Protein AF-A0A382TJP3-F1 (afdb_monomer)

Nearest PDB structures (foldseek):
  7y9c-assembly2_B  TM=5.465E-01  e=1.704E-01  Homo sapiens
  2p7h-assembly1_A  TM=7.630E-01  e=9.634E-01  Pectobacterium atrosepticum SCRI1043
  3qr2-assembly1_B  TM=3.351E-01  e=6.558E+00  Homo sapiens

Radius of gyration: 16.09 Å; Cα contacts (8 Å, |Δi|>4): 270; chains: 1; bounding box: 46×44×36 Å

Organism: NCBI:txid408172

Secondary structure (DSSP, 8-state):
-PPP-S------TTS----SS-BSEEEESS-GGG-S-HHHHHHHHHHHBPTTT-EEEEEEESS-TTTSS----HHHHHHHHHHTTEEEEEEEEEES-TTS--EEE--TTTTTS----SSSSEEEEEEEEE-S---SS---PPPGGGTTTS---

Structure (mmCIF, N/CA/C/O backbone):
data_AF-A0A382TJP3-F1
#
_entry.id   AF-A0A382TJP3-F1
#
loop_
_atom_site.group_PDB
_atom_site.id
_atom_site.type_symbol
_atom_site.label_atom_id
_atom_site.label_alt_id
_atom_site.label_comp_id
_atom_site.label_asym_id
_atom_site.label_entity_id
_atom_site.label_seq_id
_atom_site.pdbx_PDB_ins_code
_atom_site.Cartn_x
_atom_site.Cartn_y
_atom_site.Cartn_z
_atom_site.occupancy
_atom_site.B_iso_or_equiv
_atom_site.auth_seq_id
_atom_site.auth_comp_id
_atom_site.auth_asym_id
_atom_site.auth_atom_id
_atom_site.pdbx_PDB_model_num
ATOM 1 N N . VAL A 1 1 ? 6.411 -26.939 3.177 1.00 43.16 1 VAL A N 1
ATOM 2 C CA . VAL A 1 1 ? 5.455 -26.892 4.305 1.00 43.16 1 VAL A CA 1
ATOM 3 C C . VAL A 1 1 ? 5.942 -25.788 5.219 1.00 43.16 1 VAL A C 1
ATOM 5 O O . VAL A 1 1 ? 6.948 -25.994 5.889 1.00 43.16 1 VAL A O 1
ATOM 8 N N . GLU A 1 2 ? 5.360 -24.593 5.131 1.00 47.44 2 GLU A N 1
ATOM 9 C CA . GLU A 1 2 ? 5.744 -23.496 6.026 1.00 47.44 2 GLU A CA 1
ATOM 10 C C . GLU A 1 2 ? 5.349 -23.862 7.457 1.00 47.44 2 GLU A C 1
ATOM 12 O O . GLU A 1 2 ? 4.230 -24.309 7.716 1.00 47.44 2 GLU A O 1
ATOM 17 N N . ARG A 1 3 ? 6.319 -23.769 8.369 1.00 49.06 3 ARG A N 1
ATOM 18 C CA . ARG A 1 3 ? 6.105 -23.959 9.801 1.00 49.06 3 ARG A CA 1
ATOM 19 C C . ARG A 1 3 ? 5.688 -22.615 10.385 1.00 49.06 3 ARG A C 1
ATOM 21 O O . ARG A 1 3 ? 6.439 -21.654 10.283 1.00 49.06 3 ARG A O 1
ATOM 28 N N . HIS A 1 4 ? 4.505 -22.584 10.981 1.00 58.06 4 HIS A N 1
ATOM 29 C CA . HIS A 1 4 ? 4.025 -21.484 11.811 1.00 58.06 4 HIS A CA 1
ATOM 30 C C . HIS A 1 4 ? 4.471 -21.760 13.256 1.00 58.06 4 HIS A C 1
ATOM 32 O O . HIS A 1 4 ? 4.248 -22.865 13.758 1.00 58.06 4 HIS A O 1
ATOM 38 N N . GLU A 1 5 ? 5.144 -20.805 13.899 1.00 61.94 5 GLU A N 1
ATOM 39 C CA . GLU A 1 5 ? 5.772 -20.976 15.222 1.00 61.94 5 GLU A CA 1
ATOM 40 C C . GLU A 1 5 ? 4.836 -20.645 16.403 1.00 61.94 5 GLU A C 1
ATOM 42 O O . GLU A 1 5 ? 5.266 -20.586 17.554 1.00 61.94 5 GLU A O 1
ATOM 47 N N . GLY A 1 6 ? 3.526 -20.526 16.165 1.00 62.91 6 GLY A N 1
ATOM 48 C CA . GLY A 1 6 ? 2.510 -20.762 17.199 1.00 62.91 6 GLY A CA 1
ATOM 49 C C . GLY A 1 6 ? 1.834 -19.519 17.779 1.00 62.91 6 GLY A C 1
ATOM 50 O O . GLY A 1 6 ? 1.210 -19.609 18.835 1.00 62.91 6 GLY A O 1
ATOM 51 N N . SER A 1 7 ? 1.898 -18.369 17.099 1.00 78.19 7 SER A N 1
ATOM 52 C CA . SER A 1 7 ? 1.137 -17.159 17.488 1.00 78.19 7 SER A CA 1
ATOM 53 C C . SER A 1 7 ? 0.500 -16.397 16.317 1.00 78.19 7 SER A C 1
ATOM 55 O O . SER A 1 7 ? -0.130 -15.351 16.502 1.00 78.19 7 SER A O 1
ATOM 57 N N . GLU A 1 8 ? 0.626 -16.928 15.105 1.00 84.81 8 GLU A N 1
ATOM 58 C CA . GLU A 1 8 ? 0.120 -16.331 13.883 1.00 84.81 8 GLU A CA 1
ATOM 59 C C . GLU A 1 8 ? -1.404 -16.438 13.799 1.00 84.81 8 GLU A C 1
ATOM 61 O O . GLU A 1 8 ? -2.025 -17.426 14.190 1.00 84.81 8 GLU A O 1
ATOM 66 N N . THR A 1 9 ? -2.031 -15.405 13.241 1.00 87.50 9 THR A N 1
ATOM 67 C CA . THR A 1 9 ? -3.427 -15.484 12.807 1.00 87.50 9 THR A CA 1
ATOM 68 C C . THR A 1 9 ? -3.441 -15.516 11.289 1.00 87.50 9 THR A C 1
ATOM 70 O O . THR A 1 9 ? -3.088 -14.527 10.651 1.00 87.50 9 THR A O 1
ATOM 73 N N . ILE A 1 10 ? -3.854 -16.647 10.722 1.00 90.88 10 ILE A N 1
ATOM 74 C CA . ILE A 1 10 ? -3.990 -16.823 9.275 1.00 90.88 10 ILE A CA 1
ATOM 75 C C . ILE A 1 10 ? -5.352 -16.276 8.851 1.00 90.88 10 ILE A C 1
ATOM 77 O O . ILE A 1 10 ? -6.381 -16.640 9.422 1.00 90.88 10 ILE A O 1
ATOM 81 N N . LEU A 1 11 ? -5.350 -15.376 7.870 1.00 93.75 11 LEU A N 1
ATOM 82 C CA . LEU A 1 11 ? -6.540 -14.689 7.379 1.00 93.75 11 LEU A CA 1
ATOM 83 C C . LEU A 1 11 ? -6.521 -14.661 5.852 1.00 93.75 11 LEU A C 1
ATOM 85 O O . LEU A 1 11 ? -5.483 -14.391 5.254 1.00 93.75 11 LEU A O 1
ATOM 89 N N . ASP A 1 12 ? -7.681 -14.866 5.233 1.00 97.00 12 ASP A N 1
ATOM 90 C CA . ASP A 1 12 ? -7.867 -14.616 3.804 1.00 97.00 12 ASP A CA 1
ATOM 91 C C . ASP A 1 12 ? -8.290 -13.158 3.585 1.00 97.00 12 ASP A C 1
ATOM 93 O O . ASP A 1 12 ? -9.407 -12.752 3.920 1.00 97.00 12 ASP A O 1
ATOM 97 N N . LEU A 1 13 ? -7.38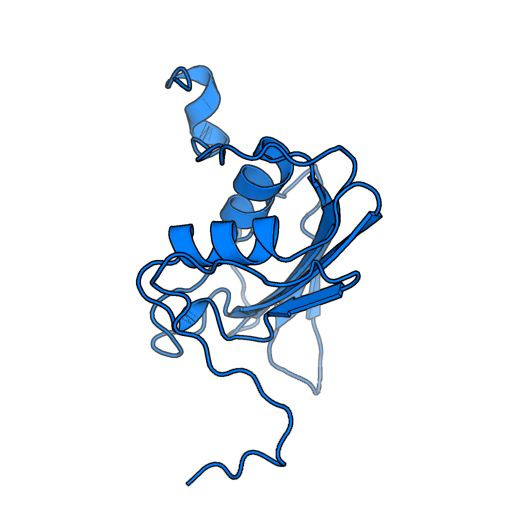5 -12.354 3.023 1.00 97.81 13 LEU A N 1
ATOM 98 C CA . LEU A 1 13 ? -7.600 -10.922 2.817 1.00 97.81 13 LEU A CA 1
ATOM 99 C C . LEU A 1 13 ? -8.528 -10.601 1.636 1.00 97.81 13 LEU A C 1
ATOM 101 O O . LEU A 1 13 ? -8.906 -9.435 1.483 1.00 97.81 13 LEU A O 1
ATOM 105 N N . ASN A 1 14 ? -8.947 -11.599 0.844 1.00 98.25 14 ASN A N 1
ATOM 106 C CA . ASN A 1 14 ? -9.977 -11.410 -0.183 1.00 98.25 14 ASN A CA 1
ATOM 107 C C . ASN A 1 14 ? -11.363 -11.139 0.417 1.00 98.25 14 ASN A C 1
ATOM 109 O O . ASN A 1 14 ? -12.238 -10.615 -0.280 1.00 98.25 14 ASN A O 1
ATOM 113 N N . PHE A 1 15 ? -11.557 -11.476 1.696 1.00 98.19 15 PHE A N 1
ATOM 114 C CA . PHE A 1 15 ? -12.805 -11.302 2.427 1.00 98.19 15 PHE A CA 1
ATOM 115 C C . PHE A 1 15 ? -12.677 -10.262 3.538 1.00 98.19 15 PHE A C 1
ATOM 117 O O . PHE A 1 15 ? -11.588 -9.887 3.973 1.00 98.19 15 PHE A O 1
ATOM 124 N N . PHE A 1 16 ? -13.819 -9.768 4.009 1.00 97.25 16 PHE A N 1
ATOM 125 C CA . PHE A 1 16 ? -13.866 -8.823 5.116 1.00 97.25 16 PHE A CA 1
ATOM 126 C C . PHE A 1 16 ? -13.284 -9.431 6.401 1.00 97.25 16 PHE A C 1
ATOM 128 O O . PHE A 1 16 ? -13.754 -10.459 6.889 1.00 97.25 16 PHE A O 1
ATOM 135 N N . ILE A 1 17 ? -12.325 -8.733 7.010 1.00 96.00 17 ILE A N 1
ATOM 136 C CA . ILE A 1 17 ? -11.745 -9.103 8.301 1.00 96.00 17 ILE A CA 1
ATOM 137 C C . ILE A 1 17 ? -12.369 -8.285 9.432 1.00 96.00 17 ILE A C 1
ATOM 139 O O . ILE A 1 17 ? -12.248 -7.055 9.490 1.00 96.00 17 ILE A O 1
ATOM 143 N N . LYS A 1 18 ? -12.968 -8.980 10.405 1.00 94.81 18 LYS A N 1
ATOM 144 C CA . LYS A 1 18 ? -13.372 -8.396 11.690 1.00 94.81 18 LYS A CA 1
ATOM 145 C C . LYS A 1 18 ? -12.193 -8.412 12.665 1.00 94.81 18 LYS A C 1
ATOM 147 O O . LYS A 1 18 ? -12.046 -9.325 13.474 1.00 94.81 18 LYS A O 1
ATOM 152 N N . TRP A 1 19 ? -11.348 -7.388 12.589 1.00 93.69 19 TRP A N 1
ATOM 153 C CA . TRP A 1 19 ? -10.197 -7.245 13.481 1.00 93.69 19 TRP A CA 1
ATOM 154 C C . TRP A 1 19 ? -10.610 -7.197 14.959 1.00 93.69 19 TRP A C 1
ATOM 156 O O . TRP A 1 19 ? -11.419 -6.357 15.349 1.00 93.69 19 TRP A O 1
ATOM 166 N N . LYS A 1 20 ? -10.018 -8.070 15.788 1.00 91.25 20 LYS A N 1
ATOM 167 C CA . LYS A 1 20 ? -10.251 -8.112 17.247 1.00 91.25 20 LYS A CA 1
ATOM 168 C C . LYS A 1 20 ? -9.623 -6.925 17.985 1.00 91.25 20 LYS A C 1
ATOM 170 O O . LYS A 1 20 ? -10.102 -6.531 19.040 1.00 91.25 20 LYS A O 1
ATOM 175 N N . LYS A 1 21 ? -8.547 -6.366 17.428 1.00 92.56 21 LYS A N 1
ATOM 176 C CA . LYS A 1 21 ? -7.841 -5.177 17.915 1.00 92.56 21 LYS A CA 1
ATOM 177 C C . LYS A 1 21 ? -7.316 -4.368 16.733 1.00 92.56 21 LYS A C 1
ATOM 179 O O . LYS A 1 21 ? -7.259 -4.883 15.619 1.00 92.56 21 LYS A O 1
ATOM 184 N N . LYS A 1 22 ? -6.936 -3.117 16.984 1.00 94.94 22 LYS A N 1
ATOM 185 C CA . LYS A 1 22 ? -6.241 -2.274 16.005 1.00 94.94 22 LYS A CA 1
ATOM 186 C C . LYS A 1 22 ? -4.745 -2.253 16.292 1.00 94.94 22 LYS A C 1
ATOM 188 O O . LYS A 1 22 ? -4.349 -2.307 17.457 1.00 94.94 22 LYS A O 1
ATOM 193 N N . TYR A 1 23 ? -3.946 -2.139 15.244 1.00 96.69 23 TYR A N 1
ATOM 194 C CA . TYR A 1 23 ? -2.488 -2.182 15.317 1.00 96.69 23 TYR A CA 1
ATOM 195 C C . TYR A 1 23 ? -1.888 -0.788 15.133 1.00 96.69 23 TYR A C 1
ATOM 197 O O . TYR A 1 23 ? -2.388 0.010 14.344 1.00 96.69 23 TYR A O 1
ATOM 205 N N . ASP A 1 24 ? -0.819 -0.486 15.866 1.00 98.00 24 ASP A N 1
ATOM 206 C CA . ASP A 1 24 ? -0.059 0.762 15.707 1.00 98.00 24 ASP A CA 1
ATOM 207 C C . ASP A 1 24 ? 0.708 0.795 14.376 1.00 98.00 24 ASP A C 1
ATOM 209 O O . ASP A 1 24 ? 0.879 1.856 13.778 1.00 98.00 24 ASP A O 1
ATOM 213 N N . PHE A 1 25 ? 1.127 -0.379 13.898 1.00 98.06 25 PHE A N 1
ATOM 214 C CA . PHE A 1 25 ? 1.909 -0.559 12.683 1.00 98.06 25 PHE A CA 1
ATOM 215 C C . PHE A 1 25 ? 1.405 -1.781 11.909 1.00 98.06 25 PHE A C 1
ATOM 217 O O . PHE A 1 25 ? 1.206 -2.842 12.502 1.00 98.06 25 PHE A O 1
ATOM 224 N N . ILE A 1 26 ? 1.202 -1.638 10.599 1.00 98.31 26 ILE A N 1
ATOM 225 C CA . ILE A 1 26 ? 0.907 -2.743 9.679 1.00 98.31 26 ILE A CA 1
ATOM 226 C C . ILE A 1 26 ? 1.939 -2.734 8.557 1.00 98.31 26 ILE A C 1
ATOM 228 O O . ILE A 1 26 ? 2.198 -1.691 7.959 1.00 98.31 26 ILE A O 1
ATOM 232 N N . ILE A 1 27 ? 2.493 -3.908 8.261 1.00 98.31 27 ILE A N 1
ATOM 233 C CA . ILE A 1 27 ? 3.405 -4.126 7.140 1.00 98.31 27 ILE A CA 1
ATOM 234 C C . ILE A 1 27 ? 2.721 -5.055 6.149 1.00 98.31 27 ILE A C 1
ATOM 236 O O . ILE A 1 27 ? 2.299 -6.151 6.507 1.00 98.31 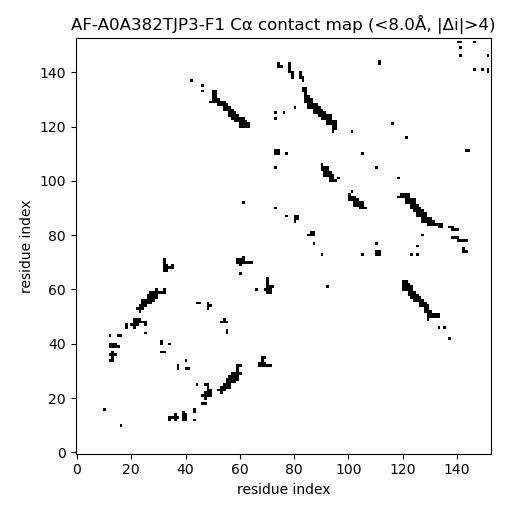27 ILE A O 1
ATOM 240 N N . ASP A 1 28 ? 2.656 -4.612 4.906 1.00 97.88 28 ASP A N 1
ATOM 241 C CA . ASP A 1 28 ? 2.348 -5.423 3.742 1.00 97.88 28 ASP A CA 1
ATOM 242 C C . ASP A 1 28 ? 3.619 -5.522 2.894 1.00 97.88 28 ASP A C 1
ATOM 244 O O . ASP A 1 28 ? 3.921 -4.639 2.094 1.00 97.88 28 ASP A O 1
ATOM 248 N N . ALA A 1 29 ? 4.409 -6.566 3.139 1.00 95.69 29 ALA A N 1
ATOM 249 C CA . ALA A 1 29 ? 5.695 -6.800 2.483 1.00 95.69 29 ALA A CA 1
ATOM 250 C C . ALA A 1 29 ? 5.556 -7.740 1.279 1.00 95.69 29 ALA A C 1
ATOM 252 O O . ALA A 1 29 ? 6.349 -8.665 1.116 1.00 95.69 29 ALA A O 1
ATOM 253 N N . GLY A 1 30 ? 4.515 -7.520 0.484 1.00 93.12 30 GLY A N 1
ATOM 254 C CA . GLY A 1 30 ? 4.264 -8.286 -0.721 1.00 93.12 30 GLY A CA 1
ATOM 255 C C . GLY A 1 30 ? 3.121 -9.294 -0.592 1.00 93.12 30 GLY A C 1
ATOM 256 O O . GLY A 1 30 ? 3.142 -10.344 -1.220 1.00 93.12 30 GLY A O 1
ATOM 257 N N . THR A 1 31 ? 2.134 -9.041 0.273 1.00 96.69 31 THR A N 1
ATOM 258 C CA . THR A 1 31 ? 0.964 -9.922 0.427 1.00 96.69 31 THR A CA 1
ATOM 259 C C . THR A 1 31 ? -0.186 -9.461 -0.465 1.00 96.69 31 THR A C 1
ATOM 261 O O . THR A 1 31 ? -0.892 -10.283 -1.060 1.00 96.69 31 THR A O 1
ATOM 264 N N . SER A 1 32 ? -0.408 -8.145 -0.557 1.00 97.56 32 SER A N 1
ATOM 265 C CA . SER A 1 32 ? -1.559 -7.585 -1.276 1.00 97.56 32 SER A CA 1
ATOM 266 C C . SER A 1 32 ? -1.589 -7.959 -2.754 1.00 97.56 32 SER A C 1
ATOM 268 O O . SER A 1 32 ? -2.664 -8.227 -3.288 1.00 97.56 32 SER A O 1
ATOM 270 N N . GLU A 1 33 ? -0.440 -8.014 -3.427 1.00 97.19 33 GLU A N 1
ATOM 271 C CA . GLU A 1 33 ? -0.355 -8.356 -4.849 1.00 97.19 33 GLU A CA 1
ATOM 272 C C . GLU A 1 33 ? -0.783 -9.791 -5.160 1.00 97.19 33 GLU A C 1
ATOM 274 O O . GLU A 1 33 ? -1.154 -10.075 -6.299 1.00 97.19 33 GLU A O 1
ATOM 279 N N . HIS A 1 34 ? -0.772 -10.683 -4.168 1.00 97.88 34 HIS A N 1
ATOM 280 C CA . HIS A 1 34 ? -1.213 -12.071 -4.308 1.00 97.88 34 HIS A CA 1
ATOM 281 C C . HIS A 1 34 ? -2.686 -12.275 -3.934 1.00 97.88 34 HIS A C 1
ATOM 283 O O . HIS A 1 34 ? -3.217 -13.371 -4.098 1.00 97.88 34 HIS A O 1
ATOM 289 N N . CYS A 1 35 ? -3.385 -11.234 -3.485 1.00 98.12 35 CYS A N 1
ATOM 290 C CA . CYS A 1 35 ? -4.817 -11.285 -3.221 1.00 98.12 35 CYS A CA 1
ATOM 291 C C . CYS A 1 35 ? -5.592 -10.715 -4.418 1.00 98.12 35 CYS A C 1
ATOM 293 O O . CYS A 1 35 ? -5.363 -9.585 -4.849 1.00 98.12 35 CYS A O 1
ATOM 295 N N . PHE A 1 36 ? -6.541 -11.478 -4.963 1.00 98.38 36 PHE A N 1
ATOM 296 C CA . PHE A 1 36 ? -7.276 -11.066 -6.160 1.00 98.38 36 PHE A CA 1
ATOM 297 C C . PHE A 1 36 ? -8.174 -9.848 -5.894 1.00 98.38 36 PHE A C 1
ATOM 299 O O . PHE A 1 36 ? -8.190 -8.898 -6.676 1.00 98.38 36 PHE A O 1
ATOM 306 N N . ASN A 1 37 ? -8.880 -9.828 -4.760 1.00 98.19 37 ASN A N 1
ATOM 307 C CA . ASN A 1 37 ? -9.738 -8.714 -4.357 1.00 98.19 37 ASN A CA 1
ATOM 308 C C . ASN A 1 37 ? -8.935 -7.604 -3.656 1.00 98.19 37 ASN A C 1
ATOM 310 O O . ASN A 1 37 ? -9.066 -7.368 -2.453 1.00 98.19 37 ASN A O 1
ATOM 314 N N . LEU A 1 38 ? -8.103 -6.903 -4.428 1.00 97.94 38 LEU A N 1
ATOM 315 C CA . LEU A 1 38 ? -7.173 -5.893 -3.914 1.00 97.94 38 LEU A CA 1
ATOM 316 C C . LEU A 1 38 ? -7.869 -4.752 -3.151 1.00 97.94 38 LEU A C 1
ATOM 318 O O . LEU A 1 38 ? -7.350 -4.256 -2.152 1.00 97.94 38 LEU A O 1
ATOM 322 N N . GLY A 1 39 ? -9.073 -4.357 -3.577 1.00 98.00 39 GLY A N 1
ATOM 323 C CA . GLY A 1 39 ? -9.861 -3.344 -2.872 1.00 98.00 39 GLY A CA 1
ATOM 324 C C . GLY A 1 39 ? -10.192 -3.769 -1.439 1.00 98.00 39 GLY A C 1
ATOM 325 O O . GLY A 1 39 ? -9.966 -3.005 -0.498 1.00 98.00 39 GLY A O 1
ATOM 326 N N . GLN A 1 40 ? -10.667 -5.006 -1.251 1.00 98.25 40 GLN A N 1
ATOM 327 C CA . GLN A 1 40 ? -10.971 -5.541 0.079 1.00 98.25 40 GLN A CA 1
ATOM 328 C C . GLN A 1 40 ? -9.723 -5.640 0.962 1.00 98.25 40 GLN A C 1
ATOM 330 O O . GLN A 1 40 ? -9.816 -5.375 2.162 1.00 98.25 40 GLN A O 1
ATOM 335 N N . VAL A 1 41 ? -8.559 -5.948 0.384 1.00 98.38 41 VAL A N 1
ATOM 336 C CA . VAL A 1 41 ? -7.274 -5.961 1.100 1.00 98.38 41 VAL A CA 1
ATOM 337 C C . VAL A 1 41 ? -6.936 -4.568 1.633 1.00 98.38 41 VAL A C 1
ATOM 339 O O . VAL A 1 41 ? -6.672 -4.411 2.825 1.00 98.38 41 VAL A O 1
ATOM 342 N N . PHE A 1 42 ? -7.026 -3.539 0.787 1.00 98.38 42 PHE A N 1
ATOM 343 C CA . PHE A 1 42 ? -6.773 -2.147 1.173 1.00 98.38 42 PHE A CA 1
ATOM 344 C C . PHE A 1 42 ? -7.732 -1.691 2.282 1.00 98.38 42 PHE A C 1
ATOM 346 O O . PHE A 1 42 ? -7.315 -1.074 3.265 1.00 98.38 42 PHE A O 1
ATOM 353 N N . ASP A 1 43 ? -9.012 -2.052 2.175 1.00 98.06 43 ASP A N 1
ATOM 354 C CA . ASP A 1 43 ? -10.008 -1.800 3.216 1.00 98.06 43 ASP A CA 1
ATOM 355 C C . ASP A 1 43 ? -9.701 -2.542 4.530 1.00 98.06 43 ASP A C 1
ATOM 357 O O . ASP A 1 43 ? -9.793 -1.963 5.615 1.00 98.06 43 ASP A O 1
ATOM 361 N N . ASN A 1 44 ? -9.291 -3.810 4.449 1.00 98.00 44 ASN A N 1
ATOM 362 C CA . ASN A 1 44 ? -8.880 -4.597 5.608 1.00 98.00 44 ASN A CA 1
ATOM 363 C C . ASN A 1 44 ? -7.692 -3.955 6.322 1.00 98.00 44 ASN A C 1
ATOM 365 O O . ASN A 1 44 ? -7.753 -3.784 7.538 1.00 98.00 44 ASN A O 1
ATOM 369 N N . ILE A 1 45 ? -6.651 -3.567 5.584 1.00 97.94 45 ILE A N 1
ATOM 370 C CA . ILE A 1 45 ? -5.448 -2.927 6.126 1.00 97.94 45 ILE A CA 1
ATOM 371 C C . ILE A 1 45 ? -5.808 -1.592 6.786 1.00 97.94 45 ILE A C 1
ATOM 373 O O . ILE A 1 45 ? -5.503 -1.377 7.962 1.00 97.94 45 ILE A O 1
ATOM 377 N N . ARG A 1 46 ? -6.561 -0.739 6.082 1.00 97.12 46 ARG A N 1
ATOM 378 C CA . ARG A 1 46 ? -7.058 0.539 6.607 1.00 97.12 46 ARG A CA 1
ATOM 379 C C . ARG A 1 46 ? -7.821 0.370 7.914 1.00 97.12 46 ARG A C 1
ATOM 381 O O . ARG A 1 46 ? -7.614 1.122 8.860 1.00 97.12 46 ARG A O 1
ATOM 388 N N . ARG A 1 47 ? -8.733 -0.602 7.969 1.00 96.44 47 ARG A N 1
ATOM 389 C CA . ARG A 1 47 ? -9.503 -0.888 9.181 1.00 96.44 47 ARG A CA 1
ATOM 390 C C . ARG A 1 47 ? -8.669 -1.610 10.228 1.00 96.44 47 ARG A C 1
ATOM 392 O O . ARG A 1 47 ? -9.102 -1.636 11.369 1.00 96.44 47 ARG A O 1
ATOM 399 N N . GLY A 1 48 ? -7.553 -2.241 9.894 1.00 96.19 48 GLY A N 1
ATOM 400 C CA . GLY A 1 48 ? -6.702 -2.939 10.856 1.00 96.19 48 GLY A CA 1
ATOM 401 C C . GLY A 1 48 ? -5.852 -1.983 11.683 1.00 96.19 48 GLY A C 1
ATOM 402 O O . GLY A 1 48 ? -5.573 -2.262 12.848 1.00 96.19 48 GLY A O 1
ATOM 403 N N . VAL A 1 49 ? -5.458 -0.848 11.110 1.00 97.44 49 VAL A N 1
ATOM 404 C CA . VAL A 1 49 ? -4.571 0.106 11.777 1.00 97.44 49 VAL A CA 1
ATOM 405 C C . VAL A 1 49 ? -5.343 1.034 12.725 1.00 97.44 49 VAL A C 1
ATOM 407 O O . VAL A 1 49 ? -6.541 1.276 12.559 1.00 97.44 49 VAL A O 1
ATOM 410 N N . LYS A 1 50 ? -4.676 1.541 13.763 1.00 96.56 50 LYS A N 1
ATOM 411 C CA . LYS A 1 50 ? -5.235 2.556 14.663 1.00 96.56 50 LYS A CA 1
ATOM 412 C C . LYS A 1 50 ? -5.439 3.887 13.930 1.00 96.56 50 LYS A C 1
ATOM 414 O O . LYS A 1 50 ? -4.571 4.339 13.186 1.00 96.56 50 LYS A O 1
ATOM 419 N N . SER A 1 51 ? -6.569 4.539 14.200 1.00 94.75 51 SER A N 1
ATOM 420 C CA . SER A 1 51 ? -6.803 5.935 13.813 1.00 94.75 51 SER A CA 1
ATOM 421 C C . SER A 1 51 ? -5.845 6.886 14.547 1.00 94.75 51 SER A C 1
ATOM 423 O O . SER A 1 51 ? -5.371 6.551 15.631 1.00 94.75 51 SER A O 1
ATOM 425 N N . ASN A 1 52 ? -5.636 8.095 14.013 1.00 92.38 52 ASN A N 1
ATOM 426 C CA . ASN A 1 52 ? -4.870 9.177 14.658 1.00 92.38 52 ASN A CA 1
ATOM 427 C C . ASN A 1 52 ? -3.436 8.779 15.060 1.00 92.38 52 ASN A C 1
ATOM 429 O O . ASN A 1 52 ? -3.038 8.927 16.213 1.00 92.38 52 ASN A O 1
ATOM 433 N N . GLY A 1 53 ? -2.648 8.287 14.105 1.00 95.00 53 GLY A N 1
ATOM 434 C CA . GLY A 1 53 ? -1.212 8.056 14.288 1.00 95.00 53 GLY A CA 1
ATOM 435 C C . GLY A 1 53 ? -0.719 6.685 13.849 1.00 95.00 53 GLY A C 1
ATOM 436 O O . GLY A 1 53 ? 0.486 6.526 13.676 1.00 95.00 53 GLY A O 1
ATOM 437 N N . GLY A 1 54 ? -1.617 5.722 13.626 1.00 98.00 54 GLY A N 1
ATOM 438 C CA . GLY A 1 54 ? -1.236 4.406 13.126 1.00 98.00 54 GLY A CA 1
ATOM 439 C C . GLY A 1 54 ? -0.604 4.470 11.733 1.00 98.00 54 GLY A C 1
ATOM 440 O O . GLY A 1 54 ? -0.965 5.321 10.914 1.00 98.00 54 GLY A O 1
ATOM 441 N N . ILE A 1 55 ? 0.349 3.577 11.474 1.00 98.56 55 ILE A N 1
ATOM 442 C CA . ILE A 1 55 ? 1.170 3.577 10.261 1.00 98.56 55 ILE A CA 1
ATOM 443 C C . ILE A 1 55 ? 0.959 2.290 9.469 1.00 98.56 55 ILE A C 1
ATOM 445 O O . ILE A 1 55 ? 0.877 1.196 10.027 1.00 98.56 55 ILE A O 1
ATOM 449 N N . ILE A 1 56 ? 0.912 2.432 8.151 1.00 98.69 56 ILE A N 1
ATOM 450 C CA . ILE A 1 56 ? 0.877 1.328 7.200 1.00 98.69 56 ILE A CA 1
ATOM 451 C C . ILE A 1 56 ? 2.076 1.470 6.271 1.00 98.69 56 ILE A C 1
ATOM 453 O O . ILE A 1 56 ? 2.307 2.546 5.722 1.00 98.69 56 ILE A O 1
ATOM 457 N N . MET A 1 57 ? 2.814 0.385 6.077 1.00 98.69 57 MET A N 1
ATOM 458 C CA . MET A 1 57 ? 3.919 0.295 5.132 1.00 98.69 57 MET A CA 1
ATOM 459 C C . MET A 1 57 ? 3.614 -0.777 4.089 1.00 98.69 57 MET A C 1
ATOM 461 O O . MET A 1 57 ? 3.325 -1.913 4.451 1.00 98.69 57 MET A O 1
ATOM 465 N N . HIS A 1 58 ? 3.724 -0.417 2.815 1.00 98.50 58 HIS A N 1
ATOM 466 C CA . HIS A 1 58 ? 3.665 -1.346 1.693 1.00 98.50 58 HIS A CA 1
ATOM 467 C C . HIS A 1 58 ? 5.033 -1.455 1.031 1.00 98.50 58 HIS A C 1
ATOM 469 O O . HIS A 1 58 ? 5.675 -0.432 0.763 1.00 98.50 58 HIS A O 1
ATOM 475 N N . VAL A 1 59 ? 5.442 -2.687 0.748 1.00 97.12 59 VAL A N 1
ATOM 476 C CA . VAL A 1 59 ? 6.612 -3.032 -0.054 1.00 97.12 59 VAL A CA 1
ATOM 477 C C . VAL A 1 59 ? 6.186 -4.096 -1.052 1.00 97.12 59 VAL A C 1
ATOM 479 O O . VAL A 1 59 ? 5.994 -5.241 -0.667 1.00 97.12 59 VAL A O 1
ATOM 482 N N . ASN A 1 60 ? 5.998 -3.724 -2.315 1.00 96.56 60 ASN A N 1
ATOM 483 C CA . ASN A 1 60 ? 5.445 -4.631 -3.323 1.00 96.56 60 ASN A CA 1
ATOM 484 C C . ASN A 1 60 ? 5.867 -4.229 -4.747 1.00 96.56 60 ASN A C 1
ATOM 486 O O . ASN A 1 60 ? 6.242 -3.072 -4.977 1.00 96.56 60 ASN A O 1
ATOM 490 N N . PRO A 1 61 ? 5.762 -5.135 -5.729 1.00 95.31 61 PRO A N 1
ATOM 491 C CA . PRO A 1 61 ? 6.163 -4.867 -7.104 1.00 95.31 61 PRO A CA 1
ATOM 492 C C . PRO A 1 61 ? 5.405 -3.719 -7.778 1.00 95.31 61 PRO A C 1
ATOM 494 O O . PRO A 1 61 ? 4.190 -3.553 -7.609 1.00 95.31 61 PRO A O 1
ATOM 497 N N . LEU A 1 62 ? 6.137 -2.961 -8.599 1.00 94.31 62 LEU A N 1
ATOM 498 C CA . LEU A 1 62 ? 5.594 -1.966 -9.523 1.00 94.31 62 LEU A CA 1
ATOM 499 C C . LEU A 1 62 ? 5.535 -2.472 -10.970 1.00 94.31 62 LEU A C 1
ATOM 501 O O . LEU A 1 62 ? 4.671 -2.039 -11.729 1.00 94.31 62 LEU A O 1
ATOM 505 N N . ASN A 1 63 ? 6.455 -3.347 -11.382 1.00 94.12 63 ASN A N 1
ATOM 506 C CA . ASN A 1 63 ? 6.503 -3.870 -12.754 1.00 94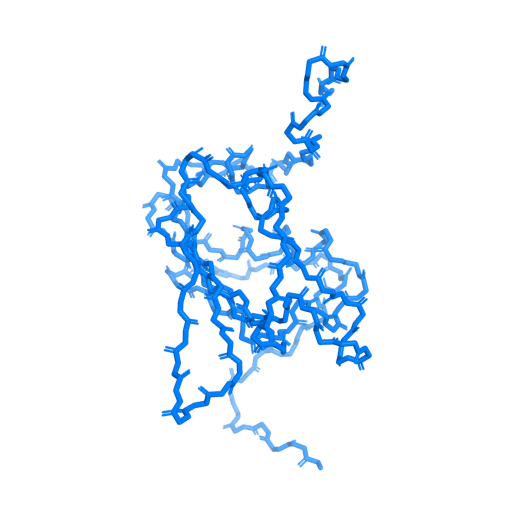.12 63 ASN A CA 1
ATOM 507 C C . ASN A 1 63 ? 7.100 -5.289 -12.875 1.00 94.12 63 ASN A C 1
ATOM 509 O O . ASN A 1 63 ? 7.694 -5.614 -13.902 1.00 94.12 63 ASN A O 1
ATOM 513 N N . TRP A 1 64 ? 6.957 -6.140 -11.858 1.00 93.62 64 TRP A N 1
ATOM 514 C CA . TRP A 1 64 ? 7.456 -7.519 -11.909 1.00 93.62 64 TRP A CA 1
ATOM 515 C C . TRP A 1 64 ? 6.385 -8.395 -12.566 1.00 93.62 64 TRP A C 1
ATOM 517 O O . TRP A 1 64 ? 5.349 -8.713 -11.973 1.00 93.62 64 TRP A O 1
ATOM 527 N N . LEU A 1 65 ? 6.580 -8.709 -13.845 1.00 92.06 65 LEU A N 1
ATOM 528 C CA . LEU A 1 65 ? 5.602 -9.455 -14.637 1.00 92.06 65 LEU A CA 1
ATOM 529 C C . LEU A 1 65 ? 5.438 -10.877 -14.082 1.00 92.06 65 LEU A C 1
ATOM 531 O O . LEU A 1 65 ? 6.423 -11.560 -13.824 1.00 92.06 65 LEU A O 1
ATOM 535 N N . ASN A 1 66 ? 4.188 -11.321 -13.920 1.00 92.81 66 ASN A N 1
ATOM 536 C CA . ASN A 1 66 ? 3.815 -12.634 -13.370 1.00 92.81 66 ASN A CA 1
ATOM 537 C C . ASN A 1 66 ? 4.322 -12.939 -11.947 1.00 92.81 66 ASN A C 1
ATOM 539 O O . ASN A 1 66 ? 4.270 -14.093 -11.529 1.00 92.81 66 ASN A O 1
ATOM 543 N N . HIS A 1 67 ? 4.778 -11.939 -11.186 1.00 94.12 67 HIS A N 1
ATOM 544 C CA . HIS A 1 67 ? 5.152 -12.152 -9.786 1.00 94.12 67 HIS A CA 1
ATOM 545 C C . HIS A 1 67 ? 3.924 -12.410 -8.900 1.00 94.12 67 HIS A C 1
ATOM 547 O O . HIS A 1 67 ? 3.880 -13.390 -8.167 1.00 94.12 67 HIS A O 1
ATOM 553 N N . GLY A 1 68 ? 2.904 -11.560 -9.026 1.00 95.19 68 GLY A N 1
ATOM 554 C CA . GLY A 1 68 ? 1.606 -11.684 -8.365 1.00 95.19 68 GLY A CA 1
ATOM 555 C C . GLY A 1 68 ? 0.477 -11.291 -9.317 1.00 95.19 68 GLY A C 1
ATOM 556 O O . GLY A 1 68 ? 0.719 -10.980 -10.487 1.00 95.19 68 GLY A O 1
ATOM 557 N N . PHE A 1 69 ? -0.762 -11.272 -8.824 1.00 97.50 69 PHE A N 1
ATOM 558 C CA . PHE A 1 69 ? -1.909 -10.826 -9.622 1.00 97.50 69 PHE A CA 1
ATOM 559 C C . PHE A 1 69 ? -1.804 -9.345 -9.997 1.00 97.50 69 PHE A C 1
ATOM 561 O O . PHE A 1 69 ? -2.270 -8.948 -11.066 1.00 97.50 69 PHE A O 1
ATOM 568 N N . TRP A 1 70 ? -1.187 -8.530 -9.134 1.00 97.44 70 TRP A N 1
ATOM 569 C CA . TRP A 1 70 ? -1.176 -7.079 -9.284 1.00 97.44 70 TRP A CA 1
ATOM 570 C C . TRP A 1 70 ? 0.224 -6.480 -9.219 1.00 97.44 70 TRP A C 1
ATOM 572 O O . TRP A 1 70 ? 0.961 -6.658 -8.259 1.00 97.44 70 TRP A O 1
ATOM 582 N N . ASN A 1 71 ? 0.536 -5.640 -10.199 1.00 96.31 71 ASN A N 1
ATOM 583 C CA . ASN A 1 71 ? 1.547 -4.604 -10.044 1.00 96.31 71 ASN A CA 1
ATOM 584 C C . ASN A 1 71 ? 0.832 -3.327 -9.596 1.00 96.31 71 ASN A C 1
ATOM 586 O O . ASN A 1 71 ? 0.018 -2.769 -10.341 1.00 96.31 71 ASN A O 1
ATOM 590 N N . ILE A 1 72 ? 1.063 -2.897 -8.355 1.00 96.25 72 ILE A N 1
ATOM 591 C CA . ILE A 1 72 ? 0.264 -1.824 -7.756 1.00 96.25 72 ILE A CA 1
ATOM 592 C C . ILE A 1 72 ? 0.928 -0.479 -8.047 1.00 96.25 72 ILE A C 1
ATOM 594 O O . ILE A 1 72 ? 2.062 -0.220 -7.658 1.00 96.25 72 ILE A O 1
ATOM 598 N N . ASN A 1 73 ? 0.206 0.406 -8.729 1.00 94.12 73 ASN A N 1
ATOM 599 C CA . ASN A 1 73 ? 0.723 1.722 -9.098 1.00 94.12 73 ASN A CA 1
ATOM 600 C C . ASN A 1 73 ? 0.652 2.718 -7.920 1.00 94.12 73 ASN A C 1
ATOM 602 O O . ASN A 1 73 ? -0.357 2.724 -7.209 1.00 94.12 73 ASN A O 1
ATOM 606 N N . PRO A 1 74 ? 1.613 3.660 -7.777 1.00 93.50 74 PRO A N 1
ATOM 607 C CA . PRO A 1 74 ? 1.632 4.661 -6.702 1.00 93.50 74 PRO A CA 1
ATOM 608 C C . PRO A 1 74 ? 0.317 5.434 -6.554 1.00 93.50 74 PRO A C 1
ATOM 610 O O . PRO A 1 74 ? -0.147 5.689 -5.444 1.00 93.50 74 PRO A O 1
ATOM 613 N N . THR A 1 75 ? -0.327 5.769 -7.678 1.00 94.50 75 THR A N 1
ATOM 614 C CA . THR A 1 75 ? -1.612 6.484 -7.703 1.00 94.50 75 THR A CA 1
ATOM 615 C C . THR A 1 75 ? -2.703 5.784 -6.889 1.00 94.50 75 THR A C 1
ATOM 617 O O . THR A 1 75 ? -3.488 6.478 -6.253 1.00 94.50 75 THR A O 1
ATOM 620 N N . ALA A 1 76 ? -2.738 4.445 -6.855 1.00 96.00 76 ALA A N 1
ATOM 621 C CA . ALA A 1 76 ? -3.733 3.704 -6.077 1.00 96.00 76 ALA A CA 1
ATOM 622 C C . ALA A 1 76 ? -3.607 4.003 -4.576 1.00 96.00 76 ALA A C 1
ATOM 624 O O . ALA A 1 76 ? -4.609 4.282 -3.920 1.00 96.00 76 ALA A O 1
ATOM 625 N N . TYR A 1 77 ? -2.377 4.037 -4.054 1.00 96.94 77 TYR A N 1
ATOM 626 C CA . TYR A 1 77 ? -2.114 4.388 -2.660 1.00 96.94 77 TYR A CA 1
ATOM 627 C C . TYR A 1 77 ? -2.486 5.834 -2.361 1.00 96.94 77 TYR A C 1
ATOM 629 O O . TYR A 1 77 ? -3.210 6.086 -1.403 1.00 96.94 77 TYR A O 1
ATOM 637 N N . PHE A 1 78 ? -2.032 6.781 -3.190 1.00 95.50 78 PHE A N 1
ATOM 638 C CA . PHE A 1 78 ? -2.339 8.197 -2.986 1.00 95.50 78 PHE A CA 1
ATOM 639 C C . PHE A 1 78 ? -3.844 8.454 -2.994 1.00 95.50 78 PHE A C 1
ATOM 641 O O . PHE A 1 78 ? -4.353 9.133 -2.106 1.00 95.50 78 PHE A O 1
ATOM 648 N N . ASP A 1 79 ? -4.570 7.921 -3.974 1.00 95.38 79 ASP A N 1
ATOM 649 C CA . ASP A 1 79 ? -6.006 8.152 -4.068 1.00 95.38 79 ASP A CA 1
ATOM 650 C C . ASP A 1 79 ? -6.776 7.463 -2.939 1.00 95.38 79 ASP A C 1
ATOM 652 O O . ASP A 1 79 ? -7.660 8.088 -2.353 1.00 95.38 79 ASP A O 1
ATOM 656 N N . PHE A 1 80 ? -6.435 6.216 -2.598 1.00 97.38 80 PHE A N 1
ATOM 657 C CA . PHE A 1 80 ? -7.138 5.470 -1.557 1.00 97.38 80 PHE A CA 1
ATOM 658 C C . PHE A 1 80 ? -6.882 6.044 -0.167 1.00 97.38 80 PHE A C 1
ATOM 660 O O . PHE A 1 80 ? -7.835 6.358 0.544 1.00 97.38 80 PHE A O 1
ATOM 667 N N . TYR A 1 81 ? -5.621 6.229 0.221 1.00 97.19 81 TYR A N 1
ATOM 668 C CA . TYR A 1 81 ? -5.287 6.672 1.571 1.00 97.19 81 TYR A CA 1
ATOM 669 C C . TYR A 1 81 ? -5.730 8.113 1.834 1.00 97.19 81 TYR A C 1
ATOM 671 O O . TYR A 1 81 ? -6.382 8.361 2.851 1.00 97.19 81 TYR A O 1
ATOM 679 N N . ASN A 1 82 ? -5.514 9.034 0.887 1.00 94.62 82 ASN A N 1
ATOM 680 C CA . ASN A 1 82 ? -5.971 10.418 1.051 1.00 94.62 82 ASN A CA 1
ATOM 681 C C . ASN A 1 82 ? -7.500 10.504 1.161 1.00 94.62 82 ASN A C 1
ATOM 683 O O . ASN A 1 82 ? -8.017 11.263 1.977 1.00 94.62 82 ASN A O 1
ATOM 687 N N . ALA A 1 83 ? -8.238 9.701 0.383 1.00 94.56 83 ALA A N 1
ATOM 688 C CA . ALA A 1 83 ? -9.698 9.668 0.466 1.00 94.56 83 ALA A CA 1
ATOM 689 C C . ALA A 1 83 ? -10.214 9.095 1.795 1.00 94.56 83 ALA A C 1
ATOM 691 O O . ALA A 1 83 ? -11.376 9.287 2.131 1.00 94.56 83 ALA A O 1
ATOM 692 N N . ASN A 1 84 ? -9.370 8.395 2.551 1.00 96.56 84 ASN A N 1
ATOM 693 C CA . ASN A 1 84 ? -9.771 7.641 3.729 1.00 96.56 84 ASN A CA 1
ATOM 694 C C . ASN A 1 84 ? -9.152 8.152 5.045 1.00 96.56 84 ASN A C 1
ATOM 696 O O . ASN A 1 84 ? -9.159 7.434 6.049 1.00 96.56 84 ASN A O 1
ATOM 700 N N . GLY A 1 85 ? -8.649 9.391 5.063 1.00 95.81 85 GLY A N 1
ATOM 701 C CA . GLY A 1 85 ? -8.173 10.047 6.287 1.00 95.81 85 GLY A CA 1
ATOM 702 C C . GLY A 1 85 ? -6.722 9.732 6.659 1.00 95.81 85 GLY A C 1
ATOM 703 O O . GLY A 1 85 ? -6.368 9.756 7.843 1.00 95.81 85 GLY A O 1
ATOM 704 N N . PHE A 1 86 ? -5.900 9.423 5.656 1.00 97.50 86 PHE A N 1
ATOM 705 C CA . PHE A 1 86 ? -4.473 9.158 5.791 1.00 97.50 86 PHE A CA 1
ATOM 706 C C . PHE A 1 86 ? -3.655 10.160 4.978 1.00 97.50 86 PHE A C 1
ATOM 708 O O . PHE A 1 86 ? -4.124 10.710 3.986 1.00 97.50 86 PHE A O 1
ATOM 715 N N . GLU A 1 87 ? -2.406 10.329 5.385 1.00 96.38 87 GLU A N 1
ATOM 716 C CA . GLU A 1 87 ? -1.371 11.062 4.671 1.00 96.38 87 GLU A CA 1
ATOM 717 C C . GLU A 1 87 ? -0.289 10.083 4.205 1.00 96.38 87 GLU A C 1
ATOM 719 O O . GLU A 1 87 ? 0.148 9.220 4.968 1.00 96.38 87 GLU A O 1
ATOM 724 N N . ILE A 1 88 ? 0.171 10.214 2.961 1.00 96.75 88 ILE A N 1
ATOM 725 C CA . ILE A 1 88 ? 1.337 9.468 2.476 1.00 96.75 88 ILE A CA 1
ATOM 726 C C . ILE A 1 88 ? 2.606 10.208 2.907 1.00 96.75 88 ILE A C 1
ATOM 728 O O . ILE A 1 88 ? 2.934 11.249 2.347 1.00 96.75 88 ILE A O 1
ATOM 732 N N . ILE A 1 89 ? 3.333 9.648 3.875 1.00 96.62 89 ILE A N 1
ATOM 733 C CA . ILE A 1 89 ? 4.546 10.250 4.457 1.00 96.62 89 ILE A CA 1
ATOM 734 C C . ILE A 1 89 ? 5.844 9.746 3.806 1.00 96.62 89 ILE A C 1
ATOM 736 O O . ILE A 1 89 ? 6.913 10.327 3.996 1.00 96.62 89 ILE A O 1
ATOM 740 N N . LYS A 1 90 ? 5.776 8.661 3.025 1.00 96.56 90 LYS A N 1
ATOM 741 C CA . LYS A 1 90 ? 6.892 8.151 2.214 1.00 96.56 90 LYS A CA 1
ATOM 742 C C . LYS A 1 90 ? 6.350 7.499 0.952 1.00 96.56 90 LYS A C 1
ATOM 744 O O . LYS A 1 90 ? 5.364 6.771 1.014 1.00 96.56 90 LYS A O 1
ATOM 749 N N . SER A 1 91 ? 6.994 7.758 -0.180 1.00 95.75 91 SER A N 1
ATOM 750 C CA . SER A 1 91 ? 6.568 7.221 -1.469 1.00 95.75 91 SER A CA 1
ATOM 751 C C . SER A 1 91 ? 7.768 7.137 -2.412 1.00 95.75 91 SER A C 1
ATOM 753 O O . SER A 1 91 ? 8.264 8.160 -2.890 1.00 95.75 91 SER A O 1
ATOM 755 N N . ILE A 1 92 ? 8.300 5.929 -2.598 1.00 94.75 92 ILE A N 1
ATOM 756 C CA . ILE A 1 92 ? 9.552 5.678 -3.321 1.00 94.75 92 ILE A CA 1
ATOM 757 C C . ILE A 1 92 ? 9.406 4.460 -4.229 1.00 94.75 92 ILE A C 1
ATOM 759 O O . ILE A 1 92 ? 8.886 3.438 -3.803 1.00 94.75 92 ILE A O 1
ATOM 763 N N . GLY A 1 93 ? 9.913 4.548 -5.453 1.00 94.06 93 GLY A N 1
ATOM 764 C CA . GLY A 1 93 ? 10.257 3.398 -6.279 1.00 94.06 93 GLY A CA 1
ATOM 765 C C . GLY A 1 93 ? 11.716 3.019 -6.060 1.00 94.06 93 GLY A C 1
ATOM 766 O O . GLY A 1 93 ? 12.562 3.907 -5.978 1.00 94.06 93 GLY A O 1
ATOM 767 N N . MET A 1 94 ? 12.033 1.734 -5.979 1.00 94.31 94 MET A N 1
ATOM 768 C CA . MET A 1 94 ? 13.412 1.251 -5.884 1.00 94.31 94 MET A CA 1
ATOM 769 C C . MET A 1 94 ? 13.641 0.146 -6.909 1.00 94.31 94 MET A C 1
ATOM 771 O O . MET A 1 94 ? 12.819 -0.761 -7.016 1.00 94.31 94 MET A O 1
ATOM 775 N N . ASN A 1 95 ? 14.727 0.214 -7.678 1.00 94.00 95 ASN A N 1
ATOM 776 C CA . ASN A 1 95 ? 15.100 -0.907 -8.543 1.00 94.00 95 ASN A CA 1
ATOM 777 C C . ASN A 1 95 ? 15.511 -2.132 -7.705 1.00 94.00 95 ASN A C 1
ATOM 779 O O . ASN A 1 95 ? 15.914 -2.024 -6.548 1.00 94.00 95 ASN A O 1
ATOM 783 N N . ARG A 1 96 ? 15.423 -3.318 -8.303 1.00 88.69 96 ARG A N 1
ATOM 784 C CA . ARG A 1 96 ? 15.750 -4.580 -7.627 1.00 88.69 96 ARG A CA 1
ATOM 785 C C . ARG A 1 96 ? 17.258 -4.840 -7.493 1.00 88.69 96 ARG A C 1
ATOM 787 O O . ARG A 1 96 ? 17.656 -5.716 -6.730 1.00 88.69 96 ARG A O 1
ATOM 794 N N . ASP A 1 97 ? 18.097 -4.102 -8.219 1.00 87.31 97 ASP A N 1
ATOM 795 C CA . ASP A 1 97 ? 19.552 -4.266 -8.173 1.00 87.31 97 ASP A CA 1
ATOM 796 C C . ASP A 1 97 ? 20.128 -3.766 -6.838 1.00 87.31 97 ASP A C 1
ATOM 798 O O . ASP A 1 97 ? 20.364 -2.573 -6.637 1.00 87.31 97 ASP A O 1
ATOM 802 N N . SER A 1 98 ? 20.391 -4.707 -5.930 1.00 83.31 98 SER A N 1
ATOM 803 C CA . SER A 1 98 ? 20.968 -4.432 -4.613 1.00 83.31 98 SER A CA 1
ATOM 804 C C . SER A 1 98 ? 22.421 -3.951 -4.662 1.00 83.31 98 SER A C 1
ATOM 806 O O . SER A 1 98 ? 22.900 -3.399 -3.675 1.00 83.31 98 SER A O 1
ATOM 808 N N . SER A 1 99 ? 23.135 -4.168 -5.772 1.00 88.88 99 SER A N 1
ATOM 809 C CA . SER A 1 99 ? 24.526 -3.726 -5.935 1.00 88.88 99 SER A CA 1
ATOM 810 C C . SER A 1 99 ? 24.630 -2.249 -6.329 1.00 88.88 99 SER A C 1
ATOM 812 O O . SER A 1 99 ? 25.620 -1.591 -6.009 1.00 88.88 99 SER A O 1
ATOM 814 N N . ASN A 1 100 ? 23.589 -1.704 -6.966 1.00 88.88 100 ASN A N 1
ATOM 815 C CA . ASN A 1 100 ? 23.495 -0.303 -7.375 1.00 88.88 100 ASN A CA 1
ATOM 816 C C . ASN A 1 100 ? 22.050 0.210 -7.217 1.00 88.88 100 ASN A C 1
ATOM 818 O O . ASN A 1 100 ? 21.337 0.400 -8.214 1.00 88.88 100 ASN A O 1
ATOM 822 N N . PRO A 1 101 ? 21.601 0.446 -5.971 1.00 90.25 101 PRO A N 1
ATOM 823 C CA . PRO A 1 101 ? 20.234 0.865 -5.715 1.00 90.25 101 PRO A CA 1
ATOM 824 C C . PRO A 1 101 ? 19.966 2.265 -6.285 1.00 90.25 101 PRO A C 1
ATOM 826 O O . PRO A 1 101 ? 20.707 3.229 -6.068 1.00 90.25 101 PRO A O 1
ATOM 829 N N . LYS A 1 102 ? 18.860 2.380 -7.010 1.00 91.56 102 LYS A N 1
ATOM 830 C CA . LYS A 1 102 ? 18.295 3.591 -7.598 1.00 91.56 102 LYS A CA 1
ATOM 831 C C . LYS A 1 102 ? 16.935 3.837 -6.974 1.00 91.56 102 LYS A C 1
ATOM 833 O O . LYS A 1 102 ? 16.074 2.961 -6.972 1.00 91.56 102 LYS A O 1
ATOM 838 N N . PHE A 1 103 ? 16.753 5.056 -6.479 1.00 91.88 103 PHE A N 1
ATOM 839 C CA . PHE A 1 103 ? 15.533 5.494 -5.816 1.00 91.88 103 PHE A CA 1
ATOM 840 C C . PHE A 1 103 ? 14.809 6.542 -6.661 1.00 91.88 103 PHE A C 1
ATOM 842 O O . PHE A 1 103 ? 15.414 7.509 -7.126 1.00 91.88 103 PHE A O 1
ATOM 849 N N . PHE A 1 104 ? 13.498 6.381 -6.795 1.00 89.81 104 PHE A N 1
ATOM 850 C CA . PHE A 1 104 ? 12.602 7.269 -7.527 1.00 89.81 104 PHE A CA 1
ATOM 851 C C . PHE A 1 104 ? 11.583 7.844 -6.557 1.00 89.81 104 PHE A C 1
ATOM 853 O O . PHE A 1 104 ? 10.727 7.129 -6.052 1.00 89.81 104 PHE A O 1
ATOM 860 N N . TYR A 1 105 ? 11.659 9.138 -6.279 1.00 90.50 105 TYR A N 1
ATOM 861 C CA . TYR A 1 105 ? 10.762 9.765 -5.314 1.00 90.50 105 TYR A CA 1
ATOM 862 C C . TYR A 1 105 ? 9.461 10.205 -5.991 1.00 90.50 105 TYR A C 1
ATOM 864 O O . TYR A 1 105 ? 9.473 11.021 -6.922 1.00 90.50 105 TYR A O 1
ATOM 872 N N . TYR A 1 106 ? 8.334 9.689 -5.497 1.00 89.38 106 TYR A N 1
ATOM 873 C CA . TYR A 1 106 ? 7.003 10.145 -5.887 1.00 89.38 106 TYR A CA 1
ATOM 874 C C . TYR A 1 106 ? 6.645 11.378 -5.038 1.00 89.38 106 TYR A C 1
ATOM 876 O O . TYR A 1 106 ? 6.131 11.274 -3.928 1.00 89.38 106 TYR A O 1
ATOM 884 N N . SER A 1 107 ? 6.981 12.558 -5.547 1.00 79.06 107 SER A N 1
ATOM 885 C CA . SER A 1 107 ? 6.722 13.873 -4.950 1.00 79.06 107 SER A CA 1
ATOM 886 C C . SER A 1 107 ? 5.434 14.502 -5.484 1.00 79.06 107 SER A C 1
ATOM 888 O O . SER A 1 107 ? 4.869 14.052 -6.481 1.00 79.06 107 SER A O 1
ATOM 890 N N . ASP A 1 108 ? 4.985 15.603 -4.883 1.00 69.38 108 ASP A N 1
ATOM 891 C CA . ASP A 1 108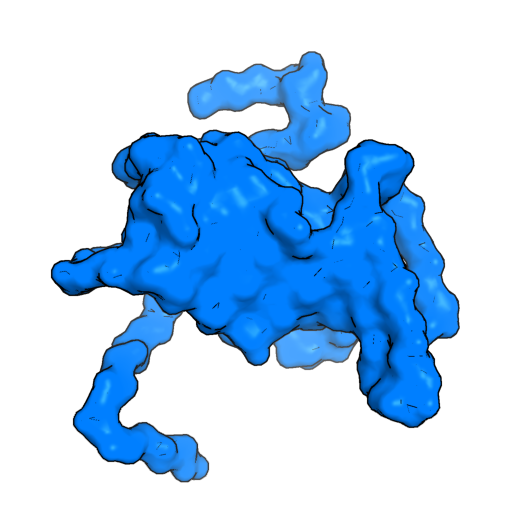 ? 3.798 16.332 -5.351 1.00 69.38 108 ASP A CA 1
ATOM 892 C C . ASP A 1 108 ? 3.867 16.734 -6.830 1.00 69.38 108 ASP A C 1
ATOM 894 O O . ASP A 1 108 ? 2.854 16.703 -7.529 1.00 69.38 108 ASP A O 1
ATOM 898 N N . ASN A 1 109 ? 5.073 16.995 -7.339 1.00 70.06 109 ASN A N 1
ATOM 899 C CA . ASN A 1 109 ? 5.301 17.388 -8.727 1.00 70.06 109 ASN A CA 1
ATOM 900 C C . ASN A 1 109 ? 5.179 16.227 -9.733 1.00 70.06 109 ASN A C 1
ATOM 902 O O . ASN A 1 109 ? 5.106 16.466 -10.943 1.00 70.06 109 ASN A O 1
ATOM 906 N N . ASN A 1 110 ? 5.185 14.967 -9.280 1.00 76.00 110 ASN A N 1
ATOM 907 C CA . ASN A 1 110 ? 5.187 13.803 -10.172 1.00 76.00 110 ASN A CA 1
ATOM 908 C C . ASN A 1 110 ? 4.335 12.602 -9.709 1.00 76.00 110 ASN A C 1
ATOM 910 O O . ASN A 1 110 ? 4.212 11.653 -10.479 1.00 76.00 110 ASN A O 1
ATOM 914 N N . LYS A 1 111 ? 3.676 12.640 -8.542 1.00 77.94 111 LYS A N 1
ATOM 915 C CA . LYS A 1 111 ? 2.940 11.494 -7.960 1.00 77.94 111 LYS A CA 1
ATOM 916 C C . LYS A 1 111 ? 1.795 10.932 -8.813 1.00 77.94 111 LYS A C 1
ATOM 918 O O . LYS A 1 111 ? 1.401 9.781 -8.636 1.00 77.94 111 LYS A O 1
ATOM 923 N N . TYR A 1 112 ? 1.278 11.723 -9.754 1.00 82.88 112 TYR A N 1
ATOM 924 C CA . TYR A 1 112 ? 0.259 11.301 -10.728 1.00 82.88 112 TYR A CA 1
ATOM 925 C C . TYR A 1 112 ? 0.750 11.327 -12.182 1.00 82.88 112 TYR A C 1
ATOM 927 O O . TYR A 1 112 ? -0.032 11.087 -13.105 1.00 82.88 112 TYR A O 1
ATOM 935 N N . ARG A 1 113 ? 2.027 11.650 -12.419 1.00 83.56 113 ARG A N 1
ATOM 936 C CA . ARG A 1 113 ? 2.596 11.660 -13.771 1.00 83.56 113 ARG A CA 1
ATOM 937 C C . ARG A 1 113 ? 2.953 10.236 -14.177 1.00 83.56 113 ARG A C 1
ATOM 939 O O . ARG A 1 113 ? 3.366 9.426 -13.355 1.00 83.56 113 ARG A O 1
ATOM 946 N N . ARG A 1 114 ? 2.814 9.944 -15.471 1.00 84.06 114 ARG A N 1
ATOM 947 C CA . ARG A 1 114 ? 3.360 8.712 -16.046 1.00 84.06 114 ARG A CA 1
ATOM 948 C C . ARG A 1 114 ? 4.884 8.789 -16.042 1.00 84.06 114 ARG A C 1
ATOM 950 O O . A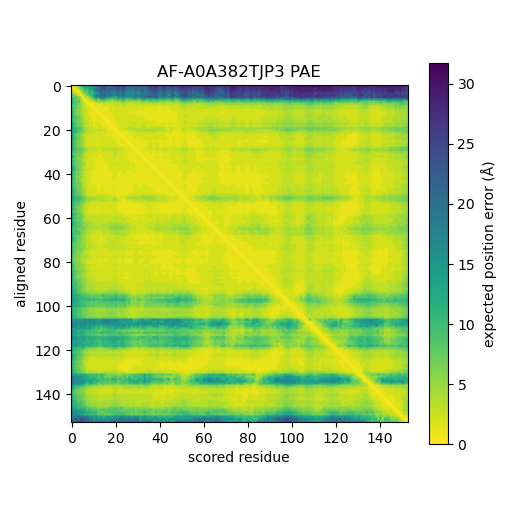RG A 1 114 ? 5.446 9.849 -16.311 1.00 84.06 114 ARG A O 1
ATOM 957 N N . PHE A 1 115 ? 5.522 7.660 -15.785 1.00 82.19 115 PHE A N 1
ATOM 958 C CA . PHE A 1 115 ? 6.967 7.486 -15.818 1.00 82.19 115 PHE A CA 1
ATOM 959 C C . PHE A 1 115 ? 7.295 6.172 -16.529 1.00 82.19 115 PHE A C 1
ATOM 961 O O . PHE A 1 115 ? 6.482 5.251 -16.540 1.00 82.19 115 PHE A O 1
ATOM 968 N N . ASN A 1 116 ? 8.490 6.108 -17.109 1.00 79.06 116 ASN A N 1
ATOM 969 C CA . ASN A 1 116 ? 9.075 4.886 -17.647 1.00 79.06 116 ASN A CA 1
ATOM 970 C C . ASN A 1 116 ? 10.360 4.625 -16.864 1.00 79.06 116 ASN A C 1
ATOM 972 O O . ASN A 1 116 ? 11.201 5.522 -16.783 1.00 79.06 116 ASN A O 1
ATOM 976 N N . PHE A 1 117 ? 10.511 3.426 -16.309 1.00 80.50 117 PHE A N 1
ATOM 977 C CA . PHE A 1 117 ? 11.761 3.016 -15.672 1.00 80.50 117 PHE A CA 1
ATOM 978 C C . PHE A 1 117 ? 12.676 2.369 -16.701 1.00 80.50 117 PHE A C 1
ATOM 980 O O . PHE A 1 117 ? 12.226 1.593 -17.545 1.00 80.50 117 PHE A O 1
ATOM 987 N N . LYS A 1 118 ? 13.963 2.697 -16.622 1.00 85.56 118 LYS A N 1
ATOM 988 C CA . LYS A 1 118 ? 15.033 2.058 -17.400 1.00 85.56 118 LYS A CA 1
ATOM 989 C C . LYS A 1 118 ? 15.832 1.062 -16.558 1.00 85.56 118 LYS A C 1
ATOM 991 O O . LYS A 1 118 ? 16.683 0.357 -17.081 1.00 85.56 118 LYS A O 1
ATOM 996 N N . GLU A 1 119 ? 15.544 0.995 -15.265 1.00 85.00 119 GLU A N 1
ATOM 997 C CA . GLU A 1 119 ? 16.316 0.297 -14.240 1.00 85.00 119 GLU A CA 1
ATOM 998 C C . GLU A 1 119 ? 15.797 -1.126 -13.980 1.00 85.00 119 GLU A C 1
ATOM 1000 O O . GLU A 1 119 ? 16.085 -1.720 -12.944 1.00 85.00 119 GLU A O 1
ATOM 1005 N N . GLY A 1 120 ? 15.039 -1.672 -14.937 1.00 89.62 120 GLY A N 1
ATOM 1006 C CA . GLY A 1 120 ? 14.467 -3.010 -14.884 1.00 89.62 120 GLY A CA 1
ATOM 1007 C C . GLY A 1 120 ? 13.278 -3.110 -13.931 1.00 89.62 120 GLY A C 1
ATOM 1008 O O . GLY A 1 120 ? 12.345 -2.305 -13.976 1.00 89.62 120 GLY A O 1
ATOM 1009 N N . GLU A 1 121 ? 13.308 -4.148 -13.104 1.00 93.50 121 GLU A N 1
ATOM 1010 C CA . GLU A 1 121 ? 12.305 -4.442 -12.088 1.00 93.50 121 GLU A CA 1
ATOM 1011 C C . GLU A 1 121 ? 12.380 -3.438 -10.927 1.00 93.50 121 GLU A C 1
ATOM 1013 O O . GLU A 1 121 ? 13.431 -3.235 -10.321 1.00 93.50 121 GLU A O 1
ATOM 1018 N N . VAL A 1 122 ? 11.245 -2.828 -10.595 1.00 94.19 122 VAL A N 1
ATOM 1019 C CA . VAL A 1 122 ? 11.077 -1.785 -9.582 1.00 94.19 122 VAL A CA 1
ATOM 1020 C C . VAL A 1 122 ? 10.013 -2.222 -8.581 1.00 94.19 122 VAL A C 1
ATOM 1022 O O . VAL A 1 122 ? 8.971 -2.759 -8.958 1.00 94.19 122 VAL A O 1
ATOM 1025 N N . LEU A 1 123 ? 10.276 -1.984 -7.302 1.00 94.62 123 LEU A N 1
ATOM 1026 C CA . LEU A 1 123 ? 9.319 -2.123 -6.208 1.00 94.62 123 LEU A CA 1
ATOM 1027 C C . LEU A 1 123 ? 8.868 -0.749 -5.717 1.00 94.62 123 LEU A C 1
ATOM 1029 O O . LEU A 1 123 ? 9.601 0.232 -5.837 1.00 94.62 123 LEU A O 1
ATOM 1033 N N . ASN A 1 124 ? 7.683 -0.689 -5.126 1.00 95.62 124 ASN A N 1
ATOM 1034 C CA . ASN A 1 124 ? 7.220 0.460 -4.364 1.00 95.62 124 ASN A CA 1
ATOM 1035 C C . ASN A 1 124 ? 7.582 0.290 -2.887 1.00 95.62 124 ASN A C 1
ATOM 1037 O O . ASN A 1 124 ? 7.431 -0.794 -2.335 1.00 95.62 124 ASN A O 1
ATOM 1041 N N . LEU A 1 125 ? 7.963 1.386 -2.239 1.00 97.00 125 LEU A N 1
ATOM 1042 C CA . LEU A 1 125 ? 7.933 1.583 -0.796 1.00 97.00 125 LEU A CA 1
ATOM 1043 C C . LEU A 1 125 ? 6.991 2.754 -0.511 1.00 97.00 125 LEU A C 1
ATOM 1045 O O . LEU A 1 125 ? 7.321 3.914 -0.787 1.00 97.00 125 LEU A O 1
ATOM 1049 N N . ILE A 1 126 ? 5.826 2.452 0.055 1.00 97.81 126 ILE A N 1
ATOM 1050 C CA . ILE A 1 126 ? 4.804 3.444 0.395 1.00 97.81 126 ILE A CA 1
ATOM 1051 C C . ILE A 1 126 ? 4.541 3.386 1.894 1.00 97.81 126 ILE A C 1
ATOM 1053 O O . ILE A 1 126 ? 4.321 2.310 2.440 1.00 97.81 126 ILE A O 1
ATOM 1057 N N . VAL A 1 127 ? 4.524 4.540 2.559 1.00 98.38 127 VAL A N 1
ATOM 1058 C CA . VAL A 1 127 ? 4.151 4.640 3.973 1.00 98.38 127 VAL A CA 1
ATOM 1059 C C . VAL A 1 127 ? 3.008 5.632 4.125 1.00 98.38 127 VAL A C 1
ATOM 1061 O O . VAL A 1 127 ? 3.144 6.804 3.769 1.00 98.38 127 VAL A O 1
ATOM 1064 N N . ALA A 1 128 ? 1.893 5.154 4.671 1.00 98.19 128 ALA A N 1
ATOM 1065 C CA . ALA A 1 128 ? 0.710 5.939 4.992 1.00 98.19 128 ALA A CA 1
ATOM 1066 C C . ALA A 1 128 ? 0.573 6.094 6.512 1.00 98.19 128 ALA A C 1
ATOM 1068 O O . ALA A 1 128 ? 0.736 5.131 7.260 1.00 98.19 128 ALA A O 1
ATOM 1069 N N . LYS A 1 129 ? 0.231 7.296 6.970 1.00 98.25 129 LYS A N 1
ATOM 1070 C CA . LYS A 1 129 ? -0.055 7.612 8.370 1.00 98.25 129 LYS A CA 1
ATOM 1071 C C . LYS A 1 129 ? -1.510 8.017 8.516 1.00 98.25 129 LYS A C 1
ATOM 1073 O O . LYS A 1 129 ? -1.989 8.881 7.789 1.00 98.25 129 LYS A O 1
ATOM 1078 N N . SER A 1 130 ? -2.218 7.416 9.464 1.00 97.56 130 SER A N 1
ATOM 1079 C CA . SER A 1 130 ? -3.559 7.870 9.826 1.00 97.56 130 SER A CA 1
ATOM 1080 C C . SER A 1 130 ? -3.467 9.233 10.512 1.00 97.56 130 SER A C 1
ATOM 1082 O O . SER A 1 130 ? -2.761 9.368 11.511 1.00 97.56 130 SER A O 1
ATOM 1084 N N . ILE A 1 131 ? -4.182 10.234 9.997 1.00 95.44 131 ILE A N 1
ATOM 1085 C CA . ILE A 1 131 ? -4.153 11.617 10.518 1.00 95.44 131 ILE A CA 1
ATOM 1086 C C . ILE A 1 131 ? -5.493 12.071 11.104 1.00 95.44 131 ILE A C 1
ATOM 1088 O O . ILE A 1 131 ? -5.606 13.175 11.624 1.00 95.44 131 ILE A O 1
ATOM 1092 N N . SER A 1 132 ? -6.522 11.237 10.997 1.00 88.38 132 SER A N 1
ATOM 1093 C CA . SER A 1 132 ? -7.871 11.555 11.452 1.00 88.38 132 SER A CA 1
ATOM 1094 C C . SER A 1 132 ? -8.558 10.313 11.995 1.00 88.38 132 SER A C 1
ATOM 1096 O O . SER A 1 132 ? -8.068 9.185 11.845 1.00 88.38 132 SER A O 1
ATOM 1098 N N . ASN A 1 133 ? -9.717 10.514 12.625 1.00 82.62 133 ASN A N 1
ATOM 1099 C CA . ASN A 1 133 ? -10.547 9.389 12.998 1.00 82.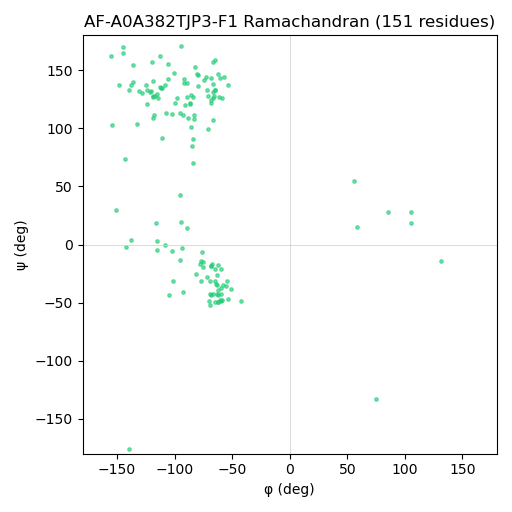62 133 ASN A CA 1
ATOM 1100 C C . ASN A 1 133 ? -11.070 8.729 11.721 1.00 82.62 133 ASN A C 1
ATOM 1102 O O . ASN A 1 133 ? -11.896 9.293 11.004 1.00 82.62 133 ASN A O 1
ATOM 1106 N N . THR A 1 134 ? -10.534 7.555 11.406 1.00 75.56 134 THR A N 1
ATOM 1107 C CA . THR A 1 134 ? -10.845 6.884 10.150 1.00 75.56 134 THR A CA 1
ATOM 1108 C C . THR A 1 134 ? -12.316 6.455 10.152 1.00 75.56 134 THR A C 1
ATOM 1110 O O . THR A 1 134 ? -12.787 5.790 11.073 1.00 75.56 134 THR A O 1
ATOM 1113 N N . SER A 1 135 ? -13.069 6.864 9.125 1.00 75.31 135 SER A N 1
ATOM 1114 C CA . SER A 1 135 ? -14.497 6.539 8.991 1.00 75.31 135 SER A CA 1
ATOM 1115 C C . SER A 1 135 ? -14.723 5.024 9.009 1.00 75.31 135 SER A C 1
ATOM 1117 O O . SER A 1 135 ? -13.937 4.273 8.429 1.00 75.31 135 SER A O 1
ATOM 1119 N N . ALA A 1 136 ? -15.821 4.554 9.609 1.00 77.19 136 ALA A N 1
ATOM 1120 C CA . ALA A 1 136 ? -16.215 3.146 9.517 1.00 77.19 136 ALA A CA 1
ATOM 1121 C C . ALA A 1 136 ? -16.558 2.740 8.070 1.00 77.19 136 ALA A C 1
ATOM 1123 O O . ALA A 1 136 ? -16.264 1.620 7.657 1.00 77.19 136 ALA A O 1
ATOM 1124 N N . LYS A 1 137 ? -17.126 3.668 7.287 1.00 90.19 137 LYS A N 1
ATOM 1125 C CA . LYS A 1 137 ? -17.422 3.476 5.864 1.00 90.19 137 LYS A CA 1
ATOM 1126 C C . LYS A 1 137 ? -16.197 3.825 5.025 1.00 90.19 137 LYS A C 1
ATOM 1128 O O . LYS A 1 137 ? -15.650 4.918 5.161 1.00 90.19 137 LYS A O 1
ATOM 1133 N N . THR A 1 138 ? -15.818 2.914 4.140 1.00 94.44 138 THR A N 1
ATOM 1134 C CA . THR A 1 138 ? -14.705 3.111 3.208 1.00 94.44 138 THR A CA 1
ATOM 1135 C C . THR A 1 138 ? -15.125 3.959 2.025 1.00 94.44 138 THR A C 1
ATOM 1137 O O . THR A 1 138 ? -16.204 3.773 1.458 1.00 94.44 138 THR A O 1
ATOM 1140 N N . ILE A 1 139 ? -14.257 4.899 1.668 1.00 94.81 139 ILE A N 1
ATOM 1141 C CA . ILE A 1 139 ? -14.406 5.723 0.476 1.00 94.81 139 ILE A CA 1
ATOM 1142 C C . ILE A 1 139 ? -13.594 5.056 -0.631 1.00 94.81 139 ILE A C 1
ATOM 1144 O O . ILE A 1 139 ? -12.369 4.982 -0.559 1.00 94.81 139 ILE A O 1
ATOM 1148 N N . TRP A 1 140 ? -14.277 4.546 -1.652 1.00 95.31 140 TRP A N 1
ATOM 1149 C CA . TRP A 1 140 ? -13.628 3.993 -2.839 1.00 95.31 140 TRP A CA 1
ATOM 1150 C C . TRP A 1 140 ? -13.296 5.139 -3.796 1.00 95.31 140 TRP A C 1
ATOM 1152 O O . TRP A 1 140 ? -14.216 5.778 -4.316 1.00 95.31 140 TRP A O 1
ATOM 1162 N N . PRO A 1 141 ? -12.011 5.467 -4.008 1.00 94.31 141 PRO A N 1
ATOM 1163 C CA . PRO A 1 141 ? -11.663 6.675 -4.729 1.00 94.31 141 PRO A CA 1
ATOM 1164 C C . PRO A 1 141 ? -11.905 6.522 -6.231 1.00 94.31 141 PRO A C 1
ATOM 1166 O O . PRO A 1 141 ? -11.556 5.522 -6.856 1.00 94.31 141 PRO A O 1
ATOM 1169 N N . VAL A 1 142 ? -12.397 7.594 -6.839 1.00 93.38 142 VAL A N 1
ATOM 1170 C CA . VAL A 1 142 ? -12.165 7.842 -8.266 1.00 93.38 142 VAL A CA 1
ATOM 1171 C C . VAL A 1 142 ? -10.703 8.250 -8.440 1.00 93.38 142 VAL A C 1
ATOM 1173 O O . VAL A 1 142 ? -10.224 9.123 -7.711 1.00 93.38 142 VAL A O 1
ATOM 1176 N N . GLN A 1 143 ? -10.014 7.656 -9.417 1.00 93.12 143 GLN A N 1
ATOM 1177 C CA . GLN A 1 143 ? -8.630 8.008 -9.736 1.00 93.12 143 GLN A CA 1
ATOM 1178 C C . GLN A 1 143 ? -8.486 9.519 -9.976 1.00 93.12 143 GLN A C 1
ATOM 1180 O O . GLN A 1 143 ? -9.300 10.113 -10.686 1.00 93.12 143 GLN A O 1
ATOM 1185 N N . TYR A 1 144 ? -7.422 10.127 -9.449 1.00 90.06 144 TYR A N 1
ATOM 1186 C CA . TYR A 1 144 ? -7.174 11.570 -9.443 1.00 90.06 144 TYR A CA 1
ATOM 1187 C C . TYR A 1 144 ? -7.501 12.270 -10.769 1.00 90.06 144 TYR A C 1
ATOM 1189 O O . TYR A 1 144 ? -8.253 13.244 -10.778 1.00 90.06 144 TYR A O 1
ATOM 1197 N N . LYS A 1 145 ? -7.021 11.732 -11.900 1.00 89.81 145 LYS A N 1
ATOM 1198 C CA . LYS A 1 145 ? -7.226 12.325 -13.235 1.00 89.81 145 LYS A CA 1
ATOM 1199 C C . LYS A 1 145 ? -8.691 12.426 -13.685 1.00 89.81 145 LYS A C 1
ATOM 1201 O O . LYS A 1 145 ? -8.974 13.157 -14.625 1.00 89.81 145 LYS A O 1
ATOM 1206 N N . TYR A 1 146 ? -9.605 11.691 -13.053 1.00 91.25 146 TYR A N 1
ATOM 1207 C CA . TYR A 1 146 ? -11.027 11.660 -13.403 1.00 91.25 146 TYR A CA 1
ATOM 1208 C C . TYR A 1 146 ? -11.923 12.367 -12.378 1.00 91.25 14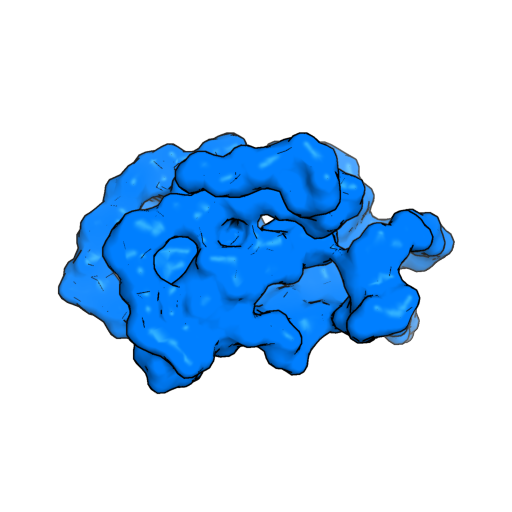6 TYR A C 1
ATOM 1210 O O . TYR A 1 146 ? -13.133 12.441 -12.589 1.00 91.25 146 TYR A O 1
ATOM 1218 N N . LYS A 1 147 ? -11.365 12.917 -11.289 1.00 88.44 147 LYS A N 1
ATOM 1219 C CA . LYS A 1 147 ? -12.150 13.552 -10.212 1.00 88.44 147 LYS A CA 1
ATOM 1220 C C . LYS A 1 147 ? -12.945 14.782 -10.666 1.00 88.44 147 LYS A C 1
ATOM 1222 O O . LYS A 1 147 ? -13.969 15.087 -10.070 1.00 88.44 147 LYS A O 1
ATOM 1227 N N . THR A 1 148 ? -12.507 15.472 -11.719 1.00 87.31 148 THR A N 1
ATOM 1228 C CA . THR A 1 148 ? -13.231 16.621 -12.294 1.00 87.31 148 THR A CA 1
ATOM 1229 C C . THR A 1 148 ? -14.413 16.213 -13.174 1.00 87.31 148 THR A C 1
ATOM 1231 O O . THR A 1 148 ? -15.271 17.041 -13.460 1.00 87.31 148 THR A O 1
ATOM 1234 N N . ILE A 1 149 ? -14.467 14.948 -13.600 1.00 90.88 149 ILE A N 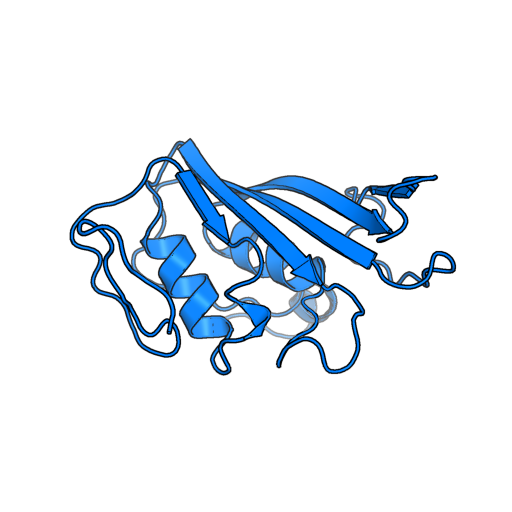1
ATOM 1235 C CA . ILE A 1 149 ? -15.468 14.429 -14.541 1.00 90.88 149 ILE A CA 1
ATOM 1236 C C . ILE A 1 149 ? -16.502 13.577 -13.799 1.00 90.88 149 ILE A C 1
ATOM 1238 O O . ILE A 1 149 ? -17.702 13.694 -14.034 1.00 90.88 149 ILE A O 1
ATOM 1242 N N . ILE A 1 150 ? -16.044 12.721 -12.885 1.00 88.31 150 ILE A N 1
ATOM 1243 C CA . ILE A 1 150 ? -16.895 11.786 -12.150 1.00 88.31 150 ILE A CA 1
ATOM 1244 C C . ILE A 1 150 ? -17.133 12.339 -10.746 1.00 88.31 150 ILE A C 1
ATOM 1246 O O . ILE A 1 150 ? -16.219 12.378 -9.921 1.00 88.31 150 ILE A O 1
ATOM 1250 N N . LYS A 1 151 ? -18.381 12.722 -10.452 1.00 75.69 151 LYS A N 1
ATOM 1251 C CA . LYS A 1 151 ? -18.797 13.057 -9.084 1.00 75.69 151 LYS A CA 1
ATOM 1252 C C . LYS A 1 151 ? -18.784 11.787 -8.229 1.00 75.69 151 LYS A C 1
ATOM 1254 O O . LYS A 1 151 ? -19.467 10.819 -8.561 1.00 75.69 151 LYS A O 1
ATOM 1259 N N . GLN A 1 152 ? -18.011 11.790 -7.142 1.00 69.44 152 GLN A N 1
ATOM 1260 C CA . GLN A 1 152 ? -18.068 10.723 -6.139 1.00 69.44 152 GLN A CA 1
ATOM 1261 C C . GLN A 1 152 ? -19.451 10.735 -5.472 1.00 69.44 152 GLN A C 1
ATOM 1263 O O . GLN A 1 152 ? -19.963 11.807 -5.144 1.00 69.44 152 GLN A O 1
ATOM 1268 N N . LYS A 1 153 ? -20.064 9.554 -5.346 1.00 57.72 153 LYS A N 1
ATOM 1269 C CA . LYS A 1 153 ? -21.343 9.346 -4.653 1.00 57.72 153 LYS A CA 1
ATOM 1270 C C . LYS A 1 153 ? -21.118 8.975 -3.193 1.00 57.72 153 LYS A C 1
ATOM 1272 O O . LYS A 1 153 ? -20.129 8.257 -2.922 1.00 57.72 153 LYS A O 1
#

Sequence (153 aa):
VERHEGSETILDLNFFIKWKKKYDFIIDAGTSEHCFNLGQVFDNIRRGVKSNGGIIMHVNPLNWLNHGFWNINPTAYFDFYNANGFEIIKSIGMNRDSSNPKFFYYSDNNKYRRFNFKEGEVLNLIVAKSISNTSAKTIWPVQYKYKTIIKQK

Solvent-accessible surface area (backbone atoms only — not comparable to full-atom values): 9134 Å² total; per-residue (Å²): 132,90,83,78,94,80,81,81,81,90,76,71,50,59,45,92,67,85,67,92,65,63,32,64,64,45,79,36,81,52,55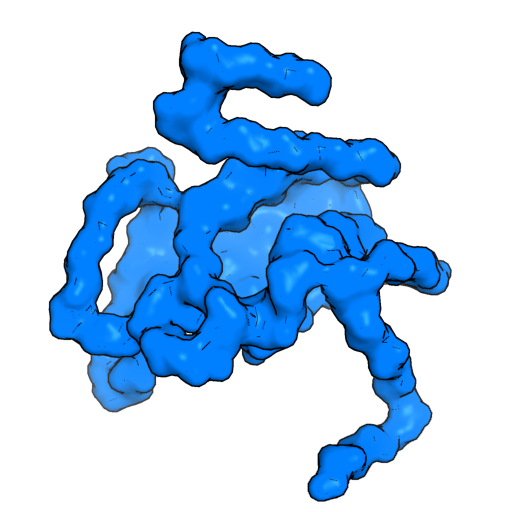,60,32,67,35,85,41,47,68,42,32,54,51,39,53,63,68,31,32,32,55,61,63,13,32,37,37,40,36,39,43,48,60,49,82,84,72,45,81,42,56,59,56,69,49,59,55,56,35,37,37,52,60,47,41,26,44,78,82,41,42,33,38,34,36,68,48,83,90,68,72,48,80,43,76,53,40,94,93,44,46,84,56,90,82,84,80,87,68,69,45,30,30,36,41,39,30,37,32,24,72,32,83,51,64,93,70,81,53,83,57,68,57,73,95,44,50,90,76,50,82,86,130

Foldseek 3Di:
DDDDPPDDDDDQQLDADPAPAAALEEEAQAPLQAHPNNVSNLVNNLVRHDAAWRKYKYKHWQDDPPPGNDNDALQQVVQQQVQFQKDWPFKWKWAPPPVDIDIDGCDPVPSLPDDDDPRPIIIIIIMITRRGRGDPDGQDGDGPVCCVPDPGD

InterPro domains:
  IPR029063 S-adenosyl-L-methionine-dependent methyltransferase superfamily [G3DSA:3.40.50.150] (6-142)
  IPR029063 S-adenosyl-L-methionine-dependent methyltransferase superfamily [SSF53335] (20-99)

pLDDT: mean 90.81, std 10.42, range [43.16, 98.69]

Mean predicted aligned error: 4.98 Å